Protein AF-A0A094ZTA8-F1 (afdb_monomer)

Structure (mmCIF, N/CA/C/O backbone):
data_AF-A0A094ZTA8-F1
#
_entry.id   AF-A0A094ZTA8-F1
#
loop_
_atom_site.group_PDB
_atom_site.id
_atom_site.type_symbol
_atom_site.label_atom_id
_atom_site.label_alt_id
_atom_site.label_comp_id
_atom_site.label_asym_id
_atom_site.label_entity_id
_atom_site.label_seq_id
_atom_site.pdbx_PDB_ins_code
_atom_site.Cartn_x
_atom_site.Cartn_y
_atom_site.Cartn_z
_atom_site.occupancy
_atom_site.B_iso_or_equiv
_atom_site.auth_seq_id
_atom_site.auth_comp_id
_atom_site.auth_asym_id
_atom_site.auth_atom_id
_atom_site.pdbx_PDB_model_num
ATOM 1 N N . SER A 1 1 ? -11.601 0.177 -3.795 1.00 91.06 1 SER A N 1
ATOM 2 C CA . SER A 1 1 ? -11.480 0.643 -2.397 1.00 91.06 1 SER A CA 1
ATOM 3 C C . SER A 1 1 ? -10.584 -0.312 -1.615 1.00 91.06 1 SER A C 1
ATOM 5 O O . SER A 1 1 ? -10.190 -1.341 -2.158 1.00 91.06 1 SER A O 1
ATOM 7 N N . VAL A 1 2 ? -10.198 0.044 -0.388 1.00 96.38 2 VAL A N 1
ATOM 8 C CA . VAL A 1 2 ? -9.490 -0.861 0.534 1.00 96.38 2 VAL A CA 1
ATOM 9 C C . VAL A 1 2 ? -10.513 -1.853 1.113 1.00 96.38 2 VAL A C 1
ATOM 11 O O . VAL A 1 2 ? -11.574 -1.399 1.541 1.00 96.38 2 VAL A O 1
ATOM 14 N N . PRO A 1 3 ? -10.261 -3.176 1.098 1.00 95.88 3 PRO A N 1
ATOM 15 C CA . PRO A 1 3 ? -11.168 -4.151 1.697 1.00 95.88 3 PRO A CA 1
ATOM 16 C C . PRO A 1 3 ? -11.167 -4.039 3.225 1.00 95.88 3 PRO A C 1
ATOM 18 O O . PRO A 1 3 ? -10.247 -3.474 3.814 1.00 95.88 3 PRO A O 1
ATOM 21 N N . PHE A 1 4 ? -12.176 -4.618 3.876 1.00 96.19 4 PHE A N 1
ATOM 22 C CA . PHE A 1 4 ? -12.203 -4.714 5.333 1.00 96.19 4 PHE A CA 1
ATOM 23 C C . PHE A 1 4 ? -10.940 -5.405 5.871 1.00 96.19 4 PHE A C 1
ATOM 25 O O . PHE A 1 4 ? -10.454 -6.384 5.297 1.00 96.19 4 PHE A O 1
ATOM 32 N N . PHE A 1 5 ? -10.428 -4.907 6.997 1.00 97.81 5 PHE A N 1
ATOM 33 C CA . PHE A 1 5 ? -9.282 -5.484 7.684 1.00 97.81 5 PHE A CA 1
ATOM 34 C C . PHE A 1 5 ? -9.472 -5.451 9.195 1.00 97.81 5 PHE A C 1
ATOM 36 O O . PHE A 1 5 ? -9.955 -4.474 9.777 1.00 97.81 5 PHE A O 1
ATOM 43 N N . GLY A 1 6 ? -9.102 -6.556 9.829 1.00 95.69 6 GLY A N 1
ATOM 44 C CA . GLY A 1 6 ? -9.234 -6.728 11.265 1.00 95.69 6 GLY A CA 1
ATOM 45 C C . GLY A 1 6 ? -8.092 -6.087 12.060 1.00 95.69 6 GLY A C 1
ATOM 46 O O . GLY A 1 6 ? -7.149 -5.547 11.476 1.00 95.69 6 GLY A O 1
ATOM 47 N N . PRO A 1 7 ? -8.139 -6.208 13.393 1.00 96.25 7 PRO A N 1
ATOM 48 C CA . PRO A 1 7 ? -9.283 -6.685 14.183 1.00 96.25 7 PRO A CA 1
ATOM 49 C C . PRO A 1 7 ? -10.505 -5.747 14.061 1.00 96.25 7 PRO A C 1
ATOM 51 O O . PRO A 1 7 ? -10.324 -4.556 13.792 1.00 96.25 7 PRO A O 1
ATOM 54 N N . PRO A 1 8 ? -11.754 -6.240 14.163 1.00 95.38 8 PRO A N 1
ATOM 55 C CA . PRO A 1 8 ? -12.926 -5.366 14.258 1.00 95.38 8 PRO A CA 1
ATOM 56 C C . PRO A 1 8 ? -12.833 -4.507 15.524 1.00 95.38 8 PRO A C 1
ATOM 58 O O . PRO A 1 8 ? -12.169 -4.893 16.481 1.00 95.38 8 PRO A O 1
ATOM 61 N N . LEU A 1 9 ? -13.482 -3.342 15.528 1.00 92.69 9 LEU A N 1
ATOM 62 C CA . LEU A 1 9 ? -13.588 -2.552 16.754 1.00 92.69 9 LEU A CA 1
ATOM 63 C C . LEU A 1 9 ? -14.353 -3.355 17.813 1.00 92.69 9 LEU A C 1
ATOM 65 O O . LEU A 1 9 ? -15.323 -4.040 17.484 1.00 92.69 9 LEU A O 1
ATOM 69 N N . TYR A 1 10 ? -13.917 -3.257 19.068 1.00 89.62 10 TYR A N 1
ATOM 70 C CA . TYR A 1 10 ? -14.702 -3.750 20.196 1.00 89.62 10 TYR A CA 1
ATOM 71 C C . TYR A 1 10 ? -16.027 -2.979 20.307 1.00 89.62 10 TYR A C 1
ATOM 73 O O . TYR A 1 10 ? -16.148 -1.865 19.793 1.00 89.62 10 TYR A O 1
ATOM 81 N N . ASN A 1 11 ? -17.025 -3.582 20.960 1.00 88.56 11 ASN A N 1
ATOM 82 C CA . ASN A 1 11 ? -18.290 -2.927 21.282 1.00 88.56 11 ASN A CA 1
ATOM 83 C C . ASN A 1 11 ? -18.526 -2.993 22.804 1.00 88.56 11 ASN A C 1
ATOM 85 O O . ASN A 1 11 ? -18.785 -4.088 23.307 1.00 88.56 11 ASN A O 1
ATOM 89 N N . PRO A 1 12 ? -18.438 -1.871 23.538 1.00 91.06 12 PRO A N 1
ATOM 90 C CA . PRO A 1 12 ? -18.147 -0.516 23.052 1.00 91.06 12 PRO A CA 1
ATOM 91 C C . PRO A 1 12 ? -16.697 -0.367 22.537 1.00 91.06 12 PRO A C 1
ATOM 93 O O . PRO A 1 12 ? -15.834 -1.160 22.923 1.00 91.06 12 PRO A O 1
ATOM 96 N N . PRO A 1 13 ? -16.395 0.625 21.672 1.00 90.56 13 PRO A N 1
ATOM 97 C CA . PRO A 1 13 ? -15.059 0.848 21.106 1.00 90.56 13 PRO A CA 1
ATOM 98 C C . PRO A 1 13 ? -14.123 1.541 22.110 1.00 90.56 13 PRO A C 1
ATOM 100 O O . PRO A 1 13 ? -13.472 2.539 21.803 1.00 90.56 13 PRO A O 1
ATOM 103 N N . GLU A 1 14 ? -14.076 1.013 23.327 1.00 94.25 14 GLU A N 1
ATOM 104 C CA . GLU A 1 14 ? -13.352 1.570 24.460 1.00 94.25 14 GLU A CA 1
ATOM 105 C C . GLU A 1 14 ? -12.281 0.589 24.931 1.00 94.25 14 GLU A C 1
ATOM 107 O O . GLU A 1 14 ? -12.514 -0.614 25.042 1.00 94.25 14 GLU A O 1
ATOM 112 N N . PHE A 1 15 ? -11.101 1.119 25.245 1.00 94.75 15 PHE A N 1
ATOM 113 C CA . PHE A 1 15 ? -9.985 0.353 25.785 1.00 94.75 15 PHE A CA 1
ATOM 114 C C . PHE A 1 15 ? -9.652 0.895 27.168 1.00 94.75 15 PHE A C 1
ATOM 116 O O . PHE A 1 15 ? -9.283 2.060 27.307 1.00 94.75 15 PHE A O 1
ATOM 123 N N . LYS A 1 16 ? -9.771 0.050 28.194 1.00 95.06 16 LYS A N 1
ATOM 124 C CA . LYS A 1 16 ? -9.432 0.427 29.577 1.00 95.06 16 LYS A CA 1
ATOM 125 C C . LYS A 1 16 ? -7.941 0.266 29.860 1.00 95.06 16 LYS A C 1
ATOM 127 O O . LYS A 1 16 ? -7.374 1.020 30.644 1.00 95.06 16 LYS A O 1
ATOM 132 N N . ASN A 1 17 ? -7.314 -0.713 29.215 1.00 96.38 17 ASN A N 1
ATOM 133 C CA . ASN A 1 17 ? -5.902 -1.018 29.359 1.00 96.38 17 ASN A CA 1
ATOM 134 C C . ASN A 1 17 ? -5.102 -0.418 28.183 1.00 96.38 17 ASN A C 1
ATOM 136 O O . ASN A 1 17 ? -5.325 -0.806 27.031 1.00 96.38 17 ASN A O 1
ATOM 140 N N . PRO A 1 18 ? -4.141 0.491 28.437 1.00 96.25 18 PRO A N 1
ATOM 141 C CA . PRO A 1 18 ? -3.302 1.070 27.387 1.00 96.25 18 PRO A CA 1
ATOM 142 C C . PRO A 1 18 ? -2.498 0.036 26.585 1.00 96.25 18 PRO A C 1
ATOM 144 O O . PRO A 1 18 ? -2.234 0.250 25.400 1.00 96.25 18 PRO A O 1
ATOM 147 N N . GLN A 1 19 ? -2.116 -1.084 27.207 1.00 97.19 19 GLN A N 1
ATOM 148 C CA . GLN A 1 19 ? -1.354 -2.138 26.541 1.00 97.19 19 GLN A CA 1
ATOM 149 C C . GLN A 1 19 ? -2.217 -2.898 25.522 1.00 97.19 19 GLN A C 1
ATOM 151 O O . GLN A 1 19 ? -1.784 -3.105 24.390 1.00 97.19 19 GLN A O 1
ATOM 156 N N . GLU A 1 20 ? -3.469 -3.208 25.870 1.00 95.44 20 GLU A N 1
ATOM 157 C CA . GLU A 1 20 ? -4.437 -3.815 24.943 1.00 95.44 20 GLU A CA 1
ATOM 158 C C . GLU A 1 20 ? -4.730 -2.894 23.754 1.00 95.44 20 GLU A C 1
ATOM 160 O O . GLU A 1 20 ? -4.784 -3.346 22.610 1.00 95.44 20 GLU A O 1
ATOM 165 N N . PHE A 1 21 ? -4.855 -1.583 23.997 1.00 96.50 21 PHE A N 1
ATOM 166 C CA . PHE A 1 21 ? -5.015 -0.610 22.916 1.00 96.50 21 PHE A CA 1
ATOM 167 C C . PHE A 1 21 ? -3.804 -0.591 21.978 1.00 96.50 21 PHE A C 1
ATOM 169 O O . PHE A 1 21 ? -3.966 -0.594 20.755 1.00 96.50 21 PHE A O 1
ATOM 176 N N . ARG A 1 22 ? -2.585 -0.597 22.534 1.00 97.44 22 ARG A N 1
ATOM 177 C CA . ARG A 1 22 ? -1.347 -0.641 21.747 1.00 97.44 22 ARG A CA 1
ATOM 178 C C . ARG A 1 22 ? -1.303 -1.884 20.860 1.00 97.44 22 ARG A C 1
ATOM 180 O O . ARG A 1 22 ? -1.000 -1.767 19.675 1.00 97.44 22 ARG A O 1
ATOM 187 N N . GLU A 1 23 ? -1.604 -3.053 21.413 1.00 97.12 23 GLU A N 1
ATOM 188 C CA . GLU A 1 23 ? -1.606 -4.320 20.675 1.00 97.12 23 GLU A CA 1
ATOM 189 C C . GLU A 1 23 ? -2.663 -4.327 19.571 1.00 97.12 23 GLU A C 1
ATOM 191 O O . GLU A 1 23 ? -2.342 -4.602 18.411 1.00 97.12 23 GLU A O 1
ATOM 196 N N . PHE A 1 24 ? -3.893 -3.922 19.897 1.00 97.25 24 PHE A N 1
ATOM 197 C CA . PHE A 1 24 ? -4.961 -3.752 18.917 1.00 97.25 24 PHE A CA 1
ATOM 198 C C . PHE A 1 24 ? -4.530 -2.836 17.770 1.00 97.25 24 PHE A C 1
ATOM 200 O O . PHE A 1 24 ? -4.678 -3.198 16.601 1.00 97.25 24 PHE A O 1
ATOM 207 N N . LEU A 1 25 ? -3.967 -1.667 18.090 1.00 97.56 25 LEU A N 1
ATOM 208 C CA . LEU A 1 25 ? -3.585 -0.668 17.101 1.00 97.56 25 LEU A CA 1
ATOM 209 C C . LEU A 1 25 ? -2.455 -1.170 16.197 1.00 97.56 25 LEU A C 1
ATOM 211 O O . LEU A 1 25 ? -2.531 -0.989 14.983 1.00 97.56 25 LEU A O 1
ATOM 215 N N . LEU A 1 26 ? -1.441 -1.838 16.754 1.00 98.38 26 LEU A N 1
ATOM 216 C CA . LEU A 1 26 ? -0.344 -2.416 15.972 1.00 98.38 26 LEU A CA 1
ATOM 217 C C . LEU A 1 26 ? -0.865 -3.437 14.959 1.00 98.38 26 LEU A C 1
ATOM 219 O O . LEU A 1 26 ? -0.556 -3.346 13.768 1.00 98.38 26 LEU A O 1
ATOM 223 N N . VAL A 1 27 ? -1.711 -4.367 15.405 1.00 98.12 27 VAL A N 1
ATOM 224 C CA . VAL A 1 27 ? -2.307 -5.369 14.513 1.00 98.12 27 VAL A CA 1
ATOM 225 C C . VAL A 1 27 ? -3.207 -4.695 13.472 1.00 98.12 27 VAL A C 1
ATOM 227 O O . VAL A 1 27 ? -3.147 -5.038 12.288 1.00 98.12 27 VAL A O 1
ATOM 230 N N . LYS A 1 28 ? -4.006 -3.702 13.881 1.00 98.00 28 LYS A N 1
ATOM 231 C CA . LYS A 1 28 ? -4.912 -2.959 12.997 1.00 98.00 28 LYS A CA 1
ATOM 232 C C . LYS A 1 28 ? -4.159 -2.217 11.898 1.00 98.00 28 LYS A C 1
ATOM 234 O O . LYS A 1 28 ? -4.574 -2.284 10.744 1.00 98.00 28 LYS A O 1
ATOM 239 N N . LEU A 1 29 ? -3.051 -1.556 12.228 1.00 98.44 29 LEU A N 1
ATOM 240 C CA . LEU A 1 29 ?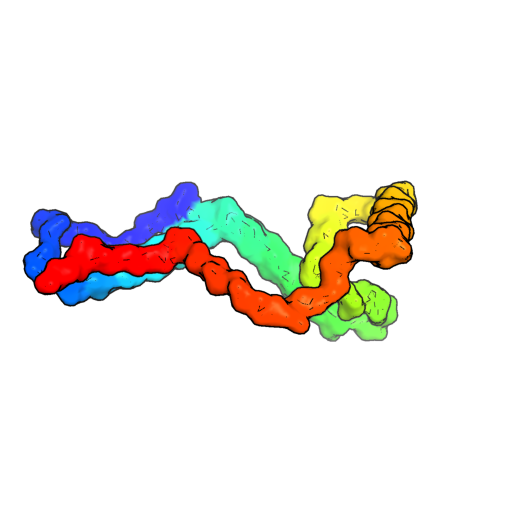 -2.226 -0.823 11.266 1.00 98.44 29 LEU A CA 1
ATOM 241 C C . LEU A 1 29 ? -1.535 -1.761 10.272 1.00 98.44 29 LEU A C 1
ATOM 243 O O . LEU A 1 29 ? -1.616 -1.524 9.068 1.00 98.44 29 LEU A O 1
ATOM 247 N N . ILE A 1 30 ? -0.941 -2.861 10.746 1.00 98.31 30 ILE A N 1
ATOM 248 C CA . ILE A 1 30 ? -0.300 -3.861 9.874 1.00 98.31 30 ILE A CA 1
ATOM 249 C C . ILE A 1 30 ? -1.324 -4.465 8.906 1.00 98.31 30 ILE A C 1
ATOM 251 O O . ILE A 1 30 ? -1.074 -4.608 7.707 1.00 98.31 30 ILE A O 1
ATOM 255 N N . ASN A 1 31 ? -2.508 -4.815 9.406 1.00 98.31 31 ASN A N 1
ATOM 256 C CA . ASN A 1 31 ? -3.572 -5.341 8.558 1.00 98.31 31 ASN A CA 1
ATOM 257 C C . ASN A 1 31 ? -4.120 -4.277 7.599 1.00 98.31 31 ASN A C 1
ATOM 259 O O . ASN A 1 31 ? -4.457 -4.608 6.462 1.00 98.31 31 ASN A O 1
ATOM 263 N N . GLY A 1 32 ? -4.165 -3.014 8.029 1.00 98.12 32 GLY A N 1
ATOM 264 C CA . GLY A 1 32 ? -4.541 -1.874 7.198 1.00 98.12 32 GLY A CA 1
ATOM 265 C C . GLY A 1 32 ? -3.593 -1.675 6.023 1.00 98.12 32 GLY A C 1
ATOM 266 O O . GLY A 1 32 ? -4.050 -1.541 4.890 1.00 98.12 32 GLY A O 1
ATOM 267 N N . GLU A 1 33 ? -2.284 -1.758 6.256 1.00 97.69 33 GLU A N 1
ATOM 268 C CA . GLU A 1 33 ? -1.277 -1.732 5.193 1.00 97.69 33 GLU A CA 1
ATOM 269 C C . GLU A 1 33 ? -1.473 -2.901 4.212 1.00 97.69 33 GLU A C 1
ATOM 271 O O . GLU A 1 33 ? -1.582 -2.701 2.997 1.00 97.69 33 GLU A O 1
ATOM 276 N N . LYS A 1 34 ? -1.600 -4.132 4.729 1.00 96.88 34 LYS A N 1
ATOM 277 C CA . LYS A 1 34 ? -1.846 -5.326 3.901 1.00 96.88 34 LYS A CA 1
ATOM 278 C C . LYS A 1 34 ? -3.112 -5.190 3.052 1.00 96.88 34 LYS A C 1
ATOM 280 O O . LYS A 1 34 ? -3.116 -5.598 1.890 1.00 96.88 34 LYS A O 1
ATOM 285 N N . ALA A 1 35 ? -4.181 -4.627 3.608 1.00 97.44 35 ALA A N 1
ATOM 286 C CA . ALA A 1 35 ? -5.425 -4.389 2.887 1.00 97.44 35 ALA A CA 1
ATOM 287 C C . ALA A 1 35 ? -5.291 -3.261 1.861 1.00 97.44 35 ALA A C 1
ATOM 289 O O . ALA A 1 35 ? -5.792 -3.402 0.745 1.00 97.44 35 ALA A O 1
ATOM 290 N N . ALA A 1 36 ? -4.572 -2.182 2.180 1.00 96.38 36 ALA A N 1
ATOM 291 C CA . ALA A 1 36 ? -4.310 -1.098 1.239 1.00 96.38 36 ALA A CA 1
ATOM 292 C C . ALA A 1 36 ? -3.650 -1.632 -0.037 1.00 96.38 36 ALA A C 1
ATOM 294 O O . ALA A 1 36 ? -4.098 -1.328 -1.145 1.00 96.38 36 ALA A O 1
ATOM 295 N N . PHE A 1 37 ? -2.684 -2.538 0.107 1.00 95.25 37 PHE A N 1
ATOM 296 C CA . PHE A 1 37 ? -2.034 -3.201 -1.020 1.00 95.25 37 PHE A CA 1
ATOM 297 C C . PHE A 1 37 ? -2.949 -4.065 -1.896 1.00 95.25 37 PHE A C 1
ATOM 299 O O . PHE A 1 37 ? -2.611 -4.318 -3.052 1.00 95.25 37 PHE A O 1
ATOM 306 N N . ARG A 1 38 ? -4.100 -4.500 -1.377 1.00 94.06 38 ARG A N 1
ATOM 307 C CA . ARG A 1 38 ? -5.128 -5.228 -2.138 1.00 94.06 38 ARG A CA 1
ATOM 308 C C . ARG A 1 38 ? -6.109 -4.299 -2.851 1.00 94.06 38 ARG A C 1
ATOM 310 O O . ARG A 1 38 ? -6.947 -4.776 -3.608 1.00 94.06 38 ARG A O 1
ATOM 317 N N . SER A 1 39 ? -6.041 -2.987 -2.619 1.00 96.12 39 SER A N 1
ATOM 318 C CA . SER A 1 39 ? -6.875 -2.047 -3.367 1.00 96.12 39 SER A CA 1
ATOM 319 C C . SER A 1 39 ? -6.501 -2.057 -4.859 1.00 96.12 39 SER A C 1
ATOM 321 O O . SER A 1 39 ? -5.326 -2.248 -5.183 1.00 96.12 39 SER A O 1
ATOM 323 N N . PRO A 1 40 ? -7.455 -1.799 -5.777 1.00 94.44 40 PRO A N 1
ATOM 324 C CA . PRO A 1 40 ? -7.213 -1.915 -7.217 1.00 94.44 40 PRO A CA 1
ATOM 325 C C . PRO A 1 40 ? -5.993 -1.131 -7.718 1.00 94.44 40 PRO A C 1
ATOM 327 O O . PRO A 1 40 ? -5.202 -1.655 -8.494 1.00 94.44 40 PRO A O 1
ATOM 330 N N . VAL A 1 41 ? -5.784 0.091 -7.219 1.00 91.81 41 VAL A N 1
ATOM 331 C CA . VAL A 1 41 ? -4.677 0.962 -7.651 1.00 91.81 41 VAL A CA 1
ATOM 332 C C . VAL A 1 41 ? -3.314 0.370 -7.286 1.00 91.81 41 VAL A C 1
ATOM 334 O O . VAL A 1 41 ? -2.405 0.337 -8.118 1.00 91.81 41 VAL A O 1
ATOM 337 N N . PHE A 1 42 ? -3.154 -0.107 -6.049 1.00 94.62 42 PHE A N 1
ATOM 338 C CA . PHE A 1 42 ? -1.893 -0.697 -5.599 1.00 94.62 42 PHE A CA 1
ATOM 339 C C . PHE A 1 42 ? -1.687 -2.103 -6.166 1.00 94.62 42 PHE A C 1
ATOM 341 O O . PHE A 1 42 ? -0.572 -2.425 -6.577 1.00 94.62 42 PHE A O 1
ATOM 348 N N . ALA A 1 43 ? -2.753 -2.900 -6.263 1.00 94.06 43 ALA A N 1
ATOM 349 C CA . ALA A 1 43 ? -2.714 -4.232 -6.854 1.00 94.06 43 ALA A CA 1
ATOM 350 C C . ALA A 1 43 ? -2.276 -4.180 -8.326 1.00 94.06 43 ALA A C 1
ATOM 352 O O . ALA A 1 43 ? -1.346 -4.885 -8.704 1.00 94.06 43 ALA A O 1
ATOM 353 N N . GLN A 1 44 ? -2.849 -3.280 -9.133 1.00 94.38 44 GLN A N 1
ATOM 354 C CA . GLN A 1 44 ? -2.457 -3.109 -10.538 1.00 94.38 44 GLN A CA 1
ATOM 355 C C . GLN A 1 44 ? -1.009 -2.636 -10.702 1.00 94.38 44 GLN A C 1
ATOM 357 O O . GLN A 1 44 ? -0.316 -3.076 -11.616 1.00 94.38 44 GLN A O 1
ATOM 362 N N . LYS A 1 45 ? -0.530 -1.722 -9.846 1.00 93.88 45 LYS A N 1
ATOM 363 C CA . LYS A 1 45 ? 0.881 -1.292 -9.872 1.00 93.88 45 LYS A CA 1
ATOM 364 C C . LYS A 1 45 ? 1.816 -2.452 -9.542 1.00 93.88 45 LYS A C 1
ATOM 366 O O . LYS A 1 45 ? 2.781 -2.674 -10.262 1.00 93.88 45 LYS A O 1
ATOM 371 N N . ARG A 1 46 ? 1.498 -3.209 -8.489 1.00 94.19 46 ARG A N 1
ATOM 372 C CA . ARG A 1 46 ? 2.267 -4.385 -8.074 1.00 94.19 46 ARG A CA 1
ATOM 373 C C . ARG A 1 46 ? 2.302 -5.450 -9.165 1.00 94.19 46 ARG A C 1
ATOM 375 O O . ARG A 1 46 ? 3.374 -5.976 -9.435 1.00 94.19 46 ARG A O 1
ATOM 382 N N . GLN A 1 47 ? 1.157 -5.732 -9.784 1.00 94.69 47 GLN A N 1
ATOM 383 C CA . GLN A 1 47 ? 1.045 -6.708 -10.863 1.00 94.69 47 GLN A CA 1
ATOM 384 C C . GLN A 1 47 ? 1.947 -6.332 -12.042 1.00 94.69 47 GLN A C 1
ATOM 386 O O . GLN A 1 47 ? 2.755 -7.149 -12.464 1.00 94.69 47 GLN A O 1
ATOM 391 N N . ARG A 1 48 ? 1.905 -5.069 -12.490 1.00 91.62 48 ARG A N 1
ATOM 392 C CA . ARG A 1 48 ? 2.790 -4.574 -13.558 1.00 91.62 48 ARG A CA 1
ATOM 393 C C . ARG A 1 48 ? 4.272 -4.739 -13.222 1.00 91.62 48 ARG A C 1
ATOM 395 O O . ARG A 1 48 ? 5.049 -5.173 -14.065 1.00 91.62 48 ARG A O 1
ATOM 402 N N . THR A 1 49 ? 4.677 -4.407 -11.994 1.00 92.06 49 THR A N 1
ATOM 403 C CA . THR A 1 49 ? 6.067 -4.604 -11.550 1.00 92.06 49 THR A CA 1
ATOM 404 C C . THR A 1 49 ? 6.445 -6.084 -11.528 1.00 92.06 49 THR A C 1
ATOM 406 O O . THR A 1 49 ? 7.535 -6.432 -11.967 1.00 92.06 49 THR A O 1
ATOM 409 N N . LEU A 1 50 ? 5.556 -6.954 -11.045 1.00 93.94 50 LEU A N 1
ATOM 410 C CA . LEU A 1 50 ? 5.790 -8.395 -11.004 1.00 93.94 50 LEU A CA 1
ATOM 411 C C . LEU A 1 50 ? 5.957 -8.977 -12.413 1.00 93.94 50 LEU A C 1
ATOM 413 O O . LEU A 1 50 ? 6.924 -9.689 -12.655 1.00 93.94 50 LEU A O 1
ATOM 417 N N . GLU A 1 51 ? 5.062 -8.638 -13.339 1.00 91.62 51 GLU A N 1
ATOM 418 C CA . GLU A 1 51 ? 5.135 -9.064 -14.742 1.00 91.62 51 GLU A CA 1
ATOM 419 C C . GLU A 1 51 ? 6.443 -8.619 -15.398 1.00 91.62 51 GLU A C 1
ATOM 421 O O . GLU A 1 51 ? 7.122 -9.422 -16.031 1.00 91.62 51 GLU A O 1
ATOM 426 N N . MET A 1 52 ? 6.845 -7.363 -15.185 1.00 88.25 52 MET A N 1
ATOM 427 C CA . MET A 1 52 ? 8.114 -6.836 -15.691 1.00 88.25 52 MET A CA 1
ATOM 428 C C . MET A 1 52 ? 9.318 -7.627 -15.155 1.00 88.25 52 MET A C 1
ATOM 430 O O . MET A 1 52 ? 10.205 -7.992 -15.925 1.00 88.25 52 MET A O 1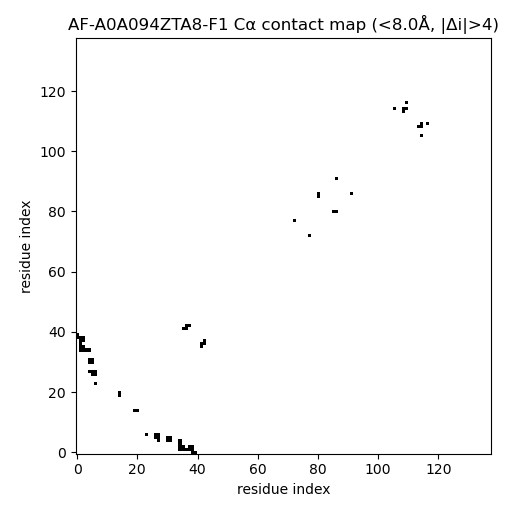
ATOM 434 N N . LEU A 1 53 ? 9.346 -7.921 -13.850 1.00 89.31 53 LEU A N 1
ATOM 435 C CA . LEU A 1 53 ? 10.431 -8.685 -13.227 1.00 89.31 53 LEU A CA 1
ATOM 436 C C . LEU A 1 53 ? 10.476 -10.131 -13.727 1.00 89.31 53 LEU A C 1
ATOM 438 O O . LEU A 1 53 ? 11.553 -10.635 -14.040 1.00 89.31 53 LEU A O 1
ATOM 442 N N . LEU A 1 54 ? 9.319 -10.787 -13.830 1.00 89.44 54 LEU A N 1
ATOM 443 C CA . LEU A 1 54 ? 9.229 -12.156 -14.332 1.00 89.44 54 LEU A CA 1
ATOM 444 C C . LEU A 1 54 ? 9.673 -12.239 -15.792 1.00 89.44 54 LEU A C 1
ATOM 446 O O . LEU A 1 54 ? 10.496 -13.087 -16.117 1.00 89.44 54 LEU A O 1
ATOM 450 N N . ASN A 1 55 ? 9.220 -11.321 -16.648 1.00 83.62 55 ASN A N 1
ATOM 451 C CA . ASN A 1 55 ? 9.640 -11.270 -18.048 1.00 83.62 55 ASN A CA 1
ATOM 452 C C . ASN A 1 55 ? 11.149 -11.035 -18.181 1.00 83.62 55 ASN A C 1
ATOM 454 O O . ASN A 1 55 ? 11.792 -11.667 -19.021 1.00 83.62 55 ASN A O 1
ATOM 458 N N . ALA A 1 56 ? 11.728 -10.171 -17.341 1.00 80.19 56 ALA A N 1
ATOM 459 C CA . ALA A 1 56 ? 13.169 -9.942 -17.317 1.00 80.19 56 ALA A CA 1
ATOM 460 C C . ALA A 1 56 ? 13.940 -11.215 -16.931 1.00 80.19 56 ALA A C 1
ATOM 462 O O . ALA A 1 56 ? 14.900 -11.579 -17.613 1.00 80.19 56 ALA A O 1
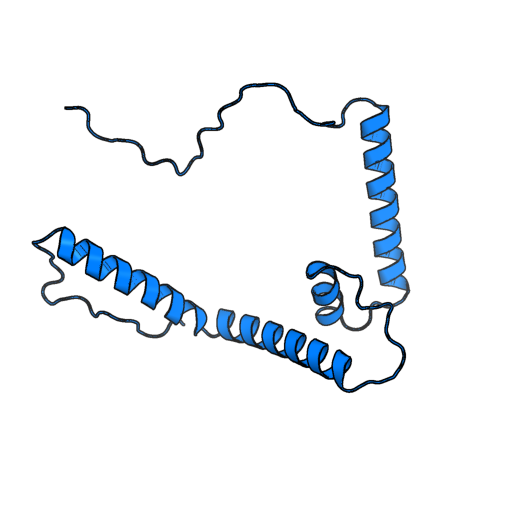ATOM 463 N N . ILE A 1 57 ? 13.496 -11.918 -15.882 1.00 84.12 57 ILE A N 1
ATOM 464 C CA . ILE A 1 57 ? 14.094 -13.188 -15.446 1.00 84.12 57 ILE A CA 1
ATOM 465 C C . ILE A 1 57 ? 13.958 -14.239 -16.550 1.00 84.12 57 ILE A C 1
ATOM 467 O O . ILE A 1 57 ? 14.964 -14.805 -16.966 1.00 84.12 57 ILE A O 1
ATOM 471 N N . CYS A 1 58 ? 12.750 -14.465 -17.074 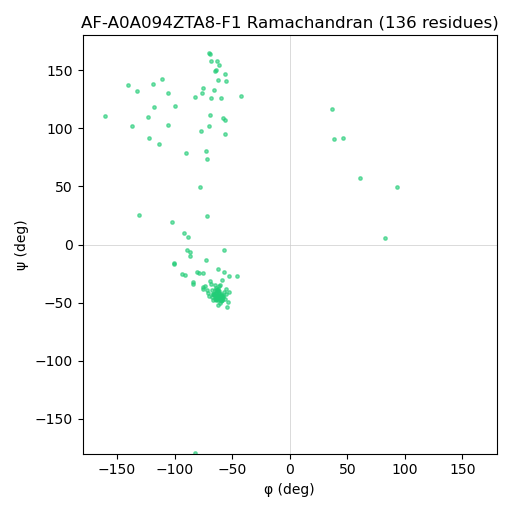1.00 85.06 58 CYS A N 1
ATOM 472 C CA . CYS A 1 58 ? 12.512 -15.435 -18.141 1.00 85.06 58 CYS A CA 1
ATOM 473 C C . CYS A 1 58 ? 13.417 -15.157 -19.340 1.00 85.06 58 CYS A C 1
ATOM 475 O O . CYS A 1 58 ? 14.205 -16.018 -19.702 1.00 85.06 58 CYS A O 1
ATOM 477 N N . THR A 1 59 ? 13.413 -13.930 -19.866 1.00 77.12 59 THR A N 1
ATOM 478 C CA . THR A 1 59 ? 14.270 -13.544 -21.000 1.00 77.12 59 THR A CA 1
ATOM 479 C C . THR A 1 59 ? 15.754 -13.808 -20.727 1.00 77.12 59 THR A C 1
ATOM 481 O O . THR A 1 59 ? 16.468 -14.239 -21.627 1.00 77.12 59 THR A O 1
ATOM 484 N N . THR A 1 60 ? 16.220 -13.581 -19.493 1.00 77.62 60 THR A N 1
ATOM 485 C CA . THR A 1 60 ? 17.623 -13.805 -19.101 1.00 77.62 60 THR A CA 1
ATOM 486 C C . THR A 1 60 ? 18.016 -15.279 -19.167 1.00 77.62 60 THR A C 1
ATOM 488 O O . THR A 1 60 ? 19.126 -15.591 -19.583 1.00 77.62 60 THR A O 1
ATOM 491 N N . TYR A 1 61 ? 17.123 -16.183 -18.758 1.00 76.88 61 TYR A N 1
ATOM 492 C CA . TYR A 1 61 ? 17.439 -17.609 -18.631 1.00 76.88 61 TYR A CA 1
ATOM 493 C C . TYR A 1 61 ? 16.940 -18.468 -19.797 1.00 76.88 61 TYR A C 1
ATOM 495 O O . TYR A 1 61 ? 17.396 -19.597 -19.940 1.00 76.88 61 TYR A O 1
ATOM 503 N N . THR A 1 62 ? 16.025 -17.969 -20.633 1.00 75.31 62 THR A N 1
ATOM 504 C CA . THR A 1 62 ? 15.491 -18.721 -21.781 1.00 75.31 62 THR A CA 1
ATOM 505 C C . THR A 1 62 ? 16.120 -18.333 -23.119 1.00 75.31 62 THR A C 1
ATOM 507 O O . THR A 1 62 ? 15.981 -19.091 -24.074 1.00 75.31 62 THR A O 1
ATOM 510 N N . SER A 1 63 ? 16.801 -17.184 -23.222 1.00 58.53 63 SER A N 1
ATOM 511 C CA . SER A 1 63 ? 17.498 -16.765 -24.448 1.00 58.53 63 SER A CA 1
ATOM 512 C C . SER A 1 63 ? 19.013 -16.919 -24.310 1.00 58.53 63 SER A C 1
ATOM 514 O O . SER A 1 63 ? 19.679 -16.041 -23.770 1.00 58.53 63 SER A O 1
ATOM 516 N N . GLU A 1 64 ? 19.588 -17.964 -24.907 1.00 56.69 64 GLU A N 1
ATOM 517 C CA . GLU A 1 64 ? 21.046 -18.096 -25.108 1.00 56.69 64 GLU A CA 1
ATOM 518 C C . GLU A 1 64 ? 21.622 -17.143 -26.187 1.00 56.69 64 GLU A C 1
ATOM 520 O O . GLU A 1 64 ? 22.670 -17.403 -26.772 1.00 56.69 64 GLU A O 1
ATOM 525 N N . ALA A 1 65 ? 20.983 -16.008 -26.483 1.00 53.56 65 ALA A N 1
ATOM 526 C CA . ALA A 1 65 ? 21.424 -15.125 -27.562 1.00 53.56 65 ALA A CA 1
ATOM 527 C C . ALA A 1 65 ? 21.388 -13.637 -27.176 1.00 53.56 65 ALA A C 1
ATOM 529 O O . ALA A 1 65 ? 20.358 -12.971 -27.210 1.00 53.56 65 ALA A O 1
ATOM 530 N N . ASN A 1 66 ? 22.584 -13.124 -26.877 1.00 54.16 66 ASN A N 1
ATOM 531 C CA . ASN A 1 66 ? 23.083 -11.819 -27.316 1.00 54.16 66 ASN A CA 1
ATOM 532 C C . ASN A 1 66 ? 22.318 -10.544 -26.888 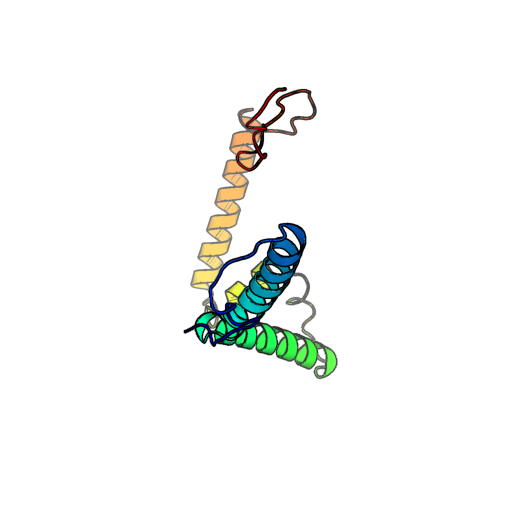1.00 54.16 66 ASN A C 1
ATOM 534 O O . ASN A 1 66 ? 21.962 -9.736 -27.736 1.00 54.16 66 ASN A O 1
ATOM 538 N N . ASN A 1 67 ? 22.122 -10.302 -25.584 1.00 51.75 67 ASN A N 1
ATOM 539 C CA . ASN A 1 67 ? 21.505 -9.049 -25.096 1.00 51.75 67 ASN A CA 1
ATOM 540 C C . ASN A 1 67 ? 22.272 -8.342 -23.961 1.00 51.75 67 ASN A C 1
ATOM 542 O O . ASN A 1 67 ? 21.699 -7.549 -23.218 1.00 51.75 67 ASN A O 1
ATOM 546 N N . GLY A 1 68 ? 23.588 -8.551 -23.841 1.00 49.88 68 GLY A N 1
ATOM 547 C CA . GLY A 1 68 ? 24.432 -8.010 -22.757 1.00 49.88 68 GLY A CA 1
ATOM 548 C C . GLY A 1 68 ? 24.448 -6.478 -22.569 1.00 49.88 68 GLY A C 1
ATOM 549 O O . GLY A 1 68 ? 25.052 -5.990 -21.615 1.00 49.88 68 GLY A O 1
ATOM 550 N N . ALA A 1 69 ? 23.789 -5.703 -23.437 1.00 53.19 69 ALA A N 1
ATOM 551 C CA . ALA A 1 69 ? 23.744 -4.243 -23.371 1.00 53.19 69 ALA A CA 1
ATOM 552 C C . ALA A 1 69 ? 22.565 -3.670 -22.555 1.00 53.19 69 ALA A C 1
ATOM 554 O O . ALA A 1 69 ? 22.699 -2.573 -22.010 1.00 53.19 69 ALA A O 1
ATOM 555 N N . ILE A 1 70 ? 21.437 -4.383 -22.425 1.00 53.28 70 ILE A N 1
ATOM 556 C CA . ILE A 1 70 ? 20.264 -3.878 -21.676 1.00 53.28 70 ILE A CA 1
ATOM 557 C C . ILE A 1 70 ? 20.461 -4.031 -20.154 1.00 53.28 70 ILE A C 1
ATOM 559 O O . ILE A 1 70 ? 19.943 -3.245 -19.365 1.00 53.28 70 ILE A O 1
ATOM 563 N N . TYR A 1 71 ? 21.305 -4.977 -19.735 1.00 52.47 71 TYR A N 1
ATOM 564 C CA . TYR A 1 71 ? 21.424 -5.429 -18.343 1.00 52.47 71 TYR A CA 1
ATOM 565 C C . TYR A 1 71 ? 22.409 -4.647 -17.452 1.00 52.47 71 TYR A C 1
ATOM 567 O O . TYR A 1 71 ? 22.630 -5.035 -16.309 1.00 52.47 71 TYR A O 1
ATOM 575 N N . ARG A 1 72 ? 23.004 -3.541 -17.924 1.00 51.84 72 ARG A N 1
ATOM 576 C CA . ARG A 1 72 ? 23.862 -2.659 -17.091 1.00 51.84 72 ARG A CA 1
ATOM 577 C C . ARG A 1 72 ? 23.166 -1.378 -16.624 1.00 51.84 72 ARG A C 1
ATOM 579 O O . ARG A 1 72 ? 23.836 -0.401 -16.300 1.00 51.84 72 ARG A O 1
ATOM 586 N N . ARG A 1 73 ? 21.835 -1.351 -16.644 1.00 56.34 73 ARG A N 1
ATOM 587 C CA . ARG A 1 73 ? 21.046 -0.155 -16.341 1.00 56.34 73 ARG A CA 1
ATOM 588 C C . ARG A 1 73 ? 20.294 -0.313 -15.020 1.00 56.34 73 ARG A C 1
ATOM 590 O O . ARG A 1 73 ? 19.872 -1.414 -14.670 1.00 56.34 73 ARG A O 1
ATOM 597 N N . ALA A 1 74 ? 20.196 0.769 -14.252 1.00 53.19 74 ALA A N 1
ATOM 598 C CA . ALA A 1 74 ? 19.607 0.749 -12.915 1.00 53.19 74 ALA A CA 1
ATOM 599 C C . ALA A 1 74 ? 18.083 0.526 -12.984 1.00 53.19 74 ALA A C 1
ATOM 601 O O . ALA A 1 74 ? 17.468 0.703 -14.032 1.00 53.19 74 ALA A O 1
ATOM 602 N N . PHE A 1 75 ? 17.447 0.175 -11.858 1.00 48.03 75 PHE A N 1
ATOM 603 C CA . PHE A 1 75 ? 15.994 -0.074 -11.767 1.00 48.03 75 PHE A CA 1
ATOM 604 C C . PHE A 1 75 ? 15.137 1.085 -12.325 1.00 48.03 75 PHE A C 1
ATOM 606 O O . PHE A 1 75 ? 14.031 0.860 -12.806 1.00 48.03 75 PHE A O 1
ATOM 613 N N . SER A 1 76 ? 15.654 2.319 -12.297 1.00 56.75 76 SER A N 1
ATOM 614 C CA . SER A 1 76 ? 15.030 3.498 -12.910 1.00 56.75 76 SER A CA 1
ATOM 615 C C . SER A 1 76 ? 14.932 3.415 -14.432 1.00 56.75 76 SER A C 1
ATOM 617 O O . SER A 1 76 ? 13.957 3.885 -15.005 1.00 56.75 76 SER A O 1
ATOM 619 N N . ASP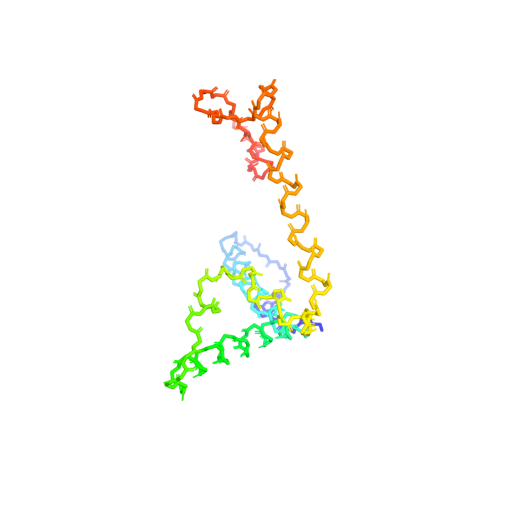 A 1 77 ? 15.917 2.807 -15.082 1.00 53.19 77 ASP A N 1
ATOM 620 C CA . ASP A 1 77 ? 16.102 2.878 -16.530 1.00 53.19 77 ASP A CA 1
ATOM 621 C C . ASP A 1 77 ? 15.231 1.841 -17.254 1.00 53.19 77 ASP A C 1
ATOM 623 O O . ASP A 1 77 ? 14.681 2.114 -18.314 1.00 53.19 77 ASP A O 1
ATOM 627 N N . VAL A 1 78 ? 15.027 0.671 -16.638 1.00 54.62 78 VAL A N 1
ATOM 628 C CA . VAL A 1 78 ? 14.153 -0.401 -17.158 1.00 54.62 78 VAL A CA 1
ATOM 629 C C . VAL A 1 78 ? 12.670 0.002 -17.111 1.00 54.62 78 VAL A C 1
ATOM 631 O O . VAL A 1 78 ? 11.867 -0.397 -17.958 1.00 54.62 78 VAL A O 1
ATOM 634 N N . VAL A 1 79 ? 12.298 0.825 -16.124 1.00 55.81 79 VAL A N 1
ATOM 635 C CA . VAL A 1 79 ? 10.923 1.304 -15.931 1.00 55.81 79 VAL A CA 1
ATOM 636 C C . VAL A 1 79 ? 10.540 2.349 -16.984 1.00 55.81 79 VAL A C 1
ATOM 638 O O . VAL A 1 79 ? 9.400 2.344 -17.441 1.00 55.81 79 VAL A O 1
ATOM 641 N N . VAL A 1 80 ? 11.466 3.215 -17.411 1.00 51.22 80 VAL A N 1
ATOM 642 C CA . VAL A 1 80 ? 11.177 4.270 -18.403 1.00 51.22 80 VAL A CA 1
ATOM 643 C C . VAL A 1 80 ? 10.845 3.676 -19.776 1.00 51.22 80 VAL A C 1
ATOM 645 O O . VAL A 1 80 ? 9.860 4.083 -20.392 1.00 51.22 80 VAL A O 1
ATOM 648 N N . ASP A 1 81 ? 11.588 2.656 -20.207 1.00 47.22 81 ASP A N 1
ATOM 649 C CA . ASP A 1 81 ? 11.409 2.053 -21.535 1.00 47.22 81 ASP A CA 1
ATOM 650 C C . ASP A 1 81 ? 10.156 1.158 -21.628 1.00 47.22 81 ASP A C 1
ATOM 652 O O . ASP A 1 81 ? 9.584 0.993 -22.704 1.00 47.22 81 ASP A O 1
ATOM 656 N N . SER A 1 82 ? 9.672 0.617 -20.502 1.00 46.84 82 SER A N 1
ATOM 657 C CA . SER A 1 82 ? 8.470 -0.236 -20.482 1.00 46.84 82 SER A CA 1
ATOM 658 C C . SER A 1 82 ? 7.152 0.555 -20.501 1.00 46.84 82 SER A C 1
ATOM 660 O O . SER A 1 82 ? 6.124 0.019 -20.911 1.00 46.84 82 SER A O 1
ATOM 662 N N . PHE A 1 83 ? 7.155 1.819 -20.056 1.00 44.72 83 PHE A N 1
ATOM 663 C CA . PHE A 1 83 ? 5.958 2.677 -20.053 1.00 44.72 83 PHE A CA 1
ATOM 664 C C . PHE A 1 83 ? 5.827 3.552 -21.304 1.00 44.72 83 PHE A C 1
ATOM 666 O O . PHE A 1 83 ? 4.704 3.883 -21.686 1.00 44.72 83 PHE A O 1
ATOM 673 N N . ASN A 1 84 ? 6.934 3.862 -21.980 1.00 45.41 84 ASN A N 1
ATOM 674 C CA . ASN A 1 84 ? 6.939 4.606 -23.235 1.00 45.41 84 ASN A CA 1
ATOM 675 C C . ASN A 1 84 ? 7.426 3.684 -24.351 1.00 45.41 84 ASN A C 1
ATOM 677 O O . ASN A 1 84 ? 8.618 3.646 -24.649 1.00 45.41 84 ASN A O 1
ATOM 681 N N . GLY A 1 85 ? 6.495 2.927 -24.941 1.00 43.59 85 GLY A N 1
ATOM 682 C CA . GLY A 1 85 ? 6.783 2.017 -26.046 1.00 43.59 85 GLY A CA 1
ATOM 683 C C . GLY A 1 85 ? 7.726 2.645 -27.072 1.00 43.59 85 GLY A C 1
ATOM 684 O O . GLY A 1 85 ? 7.471 3.756 -27.523 1.00 43.59 85 GLY A O 1
ATOM 685 N N . VAL A 1 86 ? 8.810 1.926 -27.386 1.00 48.75 86 VAL A N 1
ATOM 686 C CA . VAL A 1 86 ? 9.815 2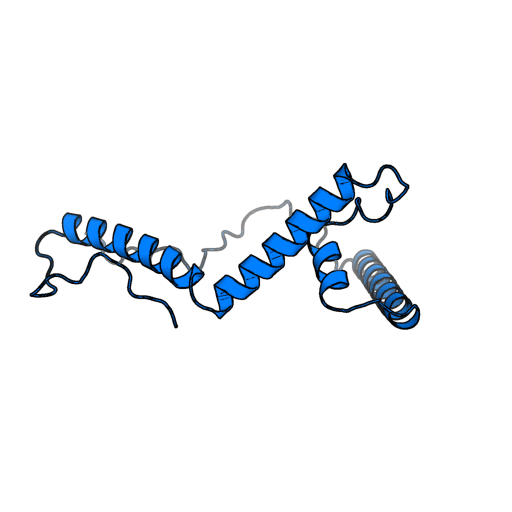.230 -28.417 1.00 48.75 86 VAL A CA 1
ATOM 687 C C . VAL A 1 86 ? 10.135 3.726 -28.495 1.00 48.75 86 VAL A C 1
ATOM 689 O O . VAL A 1 86 ? 9.528 4.474 -29.265 1.00 48.75 86 VAL A O 1
ATOM 692 N N . THR A 1 87 ? 11.133 4.176 -27.732 1.00 51.12 87 THR A N 1
ATOM 693 C CA . THR A 1 87 ? 11.694 5.513 -27.930 1.00 51.12 87 THR A CA 1
ATOM 694 C C . THR A 1 87 ? 12.159 5.623 -29.382 1.00 51.12 87 THR A C 1
ATOM 696 O O . THR A 1 87 ? 13.126 5.005 -29.824 1.00 51.12 87 THR A O 1
ATOM 699 N N . THR A 1 88 ? 11.415 6.382 -30.186 1.00 60.56 88 THR A N 1
ATOM 700 C CA . THR A 1 88 ? 11.873 6.718 -31.534 1.00 60.56 88 THR A CA 1
ATOM 701 C C . THR A 1 88 ? 13.242 7.389 -31.401 1.00 60.56 88 THR A C 1
ATOM 703 O O . THR A 1 88 ? 13.490 8.106 -30.430 1.00 60.56 88 THR A O 1
ATOM 706 N N . SER A 1 89 ? 14.140 7.194 -32.370 1.00 63.12 89 SER A N 1
ATOM 707 C CA . SER A 1 89 ? 15.491 7.796 -32.385 1.00 63.12 89 SER A CA 1
ATOM 708 C C . SER A 1 89 ? 15.499 9.304 -32.037 1.00 63.12 89 SER A C 1
ATOM 710 O O . SER A 1 89 ? 16.452 9.830 -31.452 1.00 63.12 89 SER A O 1
ATOM 712 N N . LYS A 1 90 ? 14.382 9.991 -32.307 1.00 63.66 90 LYS A N 1
ATOM 713 C CA . LYS A 1 90 ? 14.129 11.393 -31.968 1.00 63.66 90 LYS A CA 1
ATOM 714 C C . LYS A 1 90 ? 14.004 11.664 -30.461 1.00 63.66 90 LYS A C 1
ATOM 716 O O . LYS A 1 90 ? 14.516 12.682 -30.003 1.00 63.66 90 LYS A O 1
ATOM 721 N N . GLU A 1 91 ? 13.366 10.785 -29.690 1.00 71.62 91 GLU A N 1
ATOM 722 C CA . GLU A 1 91 ? 13.235 10.931 -28.231 1.00 71.62 91 GLU A CA 1
ATOM 723 C C . GLU A 1 91 ? 14.546 10.591 -27.517 1.00 71.62 91 GLU A C 1
ATOM 725 O O . GLU A 1 91 ? 14.961 11.304 -26.605 1.00 71.62 91 GLU A O 1
ATOM 730 N N . GLN A 1 92 ? 15.279 9.591 -28.016 1.00 72.75 92 GLN A N 1
ATOM 731 C CA . GLN A 1 92 ? 16.625 9.298 -27.522 1.00 72.75 92 GLN A CA 1
ATOM 732 C C . GLN A 1 92 ? 17.564 10.497 -27.714 1.00 72.75 92 GLN A C 1
ATOM 734 O O . GLN A 1 92 ? 18.259 10.904 -26.787 1.00 72.75 92 GLN A O 1
ATOM 739 N N . SER A 1 93 ? 17.502 11.139 -28.884 1.00 74.69 93 SER A N 1
ATOM 740 C CA . SER A 1 93 ? 18.288 12.344 -29.171 1.00 74.69 93 SER A CA 1
ATOM 741 C C . SER A 1 93 ? 17.968 13.505 -28.217 1.00 74.69 93 SER A C 1
ATOM 743 O O . SER A 1 93 ? 18.863 14.270 -27.851 1.00 74.69 93 SER A O 1
ATOM 745 N N . ARG A 1 94 ? 16.702 13.640 -27.792 1.00 82.31 94 ARG A N 1
ATOM 746 C CA . ARG A 1 94 ? 16.270 14.662 -26.822 1.00 82.31 94 ARG A CA 1
ATOM 747 C C . ARG A 1 94 ? 16.805 14.366 -25.423 1.00 82.31 94 ARG A C 1
ATOM 749 O O . ARG A 1 94 ? 17.332 15.275 -24.781 1.00 82.31 94 ARG A O 1
ATOM 756 N N . ASN A 1 95 ? 16.732 13.109 -24.988 1.00 79.88 95 ASN A N 1
ATOM 757 C CA . ASN A 1 95 ? 17.287 12.672 -23.707 1.00 79.88 95 ASN A CA 1
ATOM 758 C C . ASN A 1 95 ? 18.808 12.867 -23.653 1.00 79.88 95 ASN A C 1
ATOM 760 O O . ASN A 1 95 ? 19.323 13.461 -22.705 1.00 79.88 95 ASN A O 1
ATOM 764 N N . ASP A 1 96 ? 19.525 12.485 -24.709 1.00 81.94 96 ASP A N 1
ATOM 765 C CA . ASP A 1 96 ? 20.976 12.656 -24.784 1.00 81.94 96 ASP A CA 1
ATOM 766 C C . ASP A 1 96 ? 21.383 14.140 -24.747 1.00 81.94 96 ASP A C 1
ATOM 768 O O . ASP A 1 96 ? 22.363 14.513 -24.096 1.00 81.94 96 ASP A O 1
ATOM 772 N N . ALA A 1 97 ? 20.620 15.013 -25.417 1.00 85.38 97 ALA A N 1
ATOM 773 C CA . ALA A 1 97 ? 20.842 16.456 -25.363 1.00 85.38 97 ALA A CA 1
ATOM 774 C C . ALA A 1 97 ? 20.617 17.019 -23.949 1.00 85.38 97 ALA A C 1
ATOM 776 O O . ALA A 1 97 ? 21.427 17.820 -23.478 1.00 85.38 97 ALA A O 1
ATOM 777 N N . HIS A 1 98 ? 19.567 16.564 -23.257 1.00 89.31 98 HIS A N 1
ATOM 778 C CA . HIS A 1 98 ? 19.281 16.966 -21.880 1.00 89.31 98 HIS A CA 1
ATOM 779 C C . HIS A 1 98 ? 20.423 16.578 -20.930 1.00 89.31 98 HIS A C 1
ATOM 781 O O . HIS A 1 98 ? 20.887 17.414 -20.151 1.00 89.31 98 HIS A O 1
ATOM 787 N N . ILE A 1 99 ? 20.920 15.338 -21.016 1.00 87.00 99 ILE A N 1
ATOM 788 C CA . ILE A 1 99 ? 22.016 14.868 -20.156 1.00 87.00 99 ILE A CA 1
ATOM 789 C C . ILE A 1 99 ? 23.299 15.657 -20.415 1.00 87.00 99 ILE A C 1
ATOM 791 O O . ILE A 1 99 ? 23.920 16.132 -19.459 1.00 87.00 99 ILE A O 1
ATOM 795 N N . ARG A 1 100 ? 23.675 15.857 -21.685 1.00 90.75 100 ARG A N 1
ATOM 796 C CA . ARG A 1 100 ? 24.871 16.642 -22.035 1.00 90.75 100 ARG A CA 1
ATOM 797 C C . ARG A 1 100 ? 24.789 18.070 -21.501 1.00 90.75 100 ARG A C 1
ATOM 799 O O . ARG A 1 100 ? 25.753 18.562 -20.917 1.00 90.75 100 ARG A O 1
ATOM 806 N N . TYR A 1 101 ? 23.635 18.717 -21.653 1.00 91.31 101 TYR A N 1
ATOM 807 C CA . TYR A 1 101 ? 23.430 20.073 -21.150 1.00 91.31 101 TYR A CA 1
ATOM 808 C C . TYR A 1 101 ? 23.512 20.133 -19.617 1.00 91.31 101 TYR A C 1
ATOM 810 O O . TYR A 1 101 ? 24.228 20.969 -19.067 1.00 91.31 101 TYR A O 1
ATOM 818 N N . GLY A 1 102 ? 22.866 19.199 -18.911 1.00 89.62 102 GLY A N 1
ATOM 819 C CA . GLY A 1 102 ? 22.926 19.124 -17.450 1.00 89.62 102 GLY A CA 1
ATOM 820 C C . GLY A 1 102 ? 24.339 18.870 -16.908 1.00 89.62 102 GLY A C 1
ATOM 821 O O . GLY A 1 102 ? 24.734 19.465 -15.906 1.00 89.62 102 GLY A O 1
ATOM 822 N N . GLN A 1 103 ? 25.132 18.027 -17.574 1.00 87.50 103 GLN A N 1
ATOM 823 C CA . GLN A 1 103 ? 26.538 17.792 -17.217 1.00 87.50 103 GLN A CA 1
ATOM 824 C C . GLN A 1 103 ? 27.407 19.037 -17.440 1.00 87.50 103 GLN A C 1
ATOM 826 O O . GLN A 1 103 ? 28.202 19.389 -16.569 1.00 87.50 103 GLN A O 1
ATOM 831 N N . MET A 1 104 ? 27.211 19.737 -18.562 1.00 88.19 104 MET A N 1
ATOM 832 C CA . MET A 1 104 ? 27.887 21.005 -18.852 1.00 88.19 104 MET A CA 1
ATOM 833 C C . MET A 1 104 ? 27.565 22.064 -17.792 1.00 88.19 104 MET A C 1
ATOM 835 O O . MET A 1 104 ? 28.461 22.772 -17.331 1.00 88.19 104 MET A O 1
ATOM 839 N N . LEU A 1 105 ? 26.297 22.162 -17.379 1.00 85.31 105 LEU A N 1
ATOM 840 C CA . LEU A 1 105 ? 25.883 23.072 -16.315 1.00 85.31 105 LEU A CA 1
ATOM 841 C C . LEU A 1 105 ? 26.569 22.735 -14.993 1.00 85.31 105 LEU A C 1
ATOM 843 O O . LEU A 1 105 ? 27.132 23.629 -14.375 1.00 85.31 105 LEU A O 1
ATOM 847 N N . LYS A 1 106 ? 26.608 21.455 -14.600 1.00 85.88 106 LYS A N 1
ATOM 848 C CA . LYS A 1 106 ? 27.331 21.018 -13.394 1.00 85.88 106 LYS A CA 1
ATOM 849 C C . LYS A 1 106 ? 28.802 21.425 -13.435 1.00 85.88 106 LYS A C 1
ATOM 851 O O . LYS A 1 106 ? 29.298 21.972 -12.456 1.00 85.88 106 LYS A O 1
ATOM 856 N N . LEU A 1 107 ? 29.482 21.196 -14.561 1.00 85.06 107 LEU A N 1
ATOM 857 C CA . LEU A 1 107 ? 30.876 21.609 -14.742 1.00 85.06 107 LEU A CA 1
ATOM 858 C C . LEU A 1 107 ? 31.044 23.125 -14.629 1.00 85.06 107 LEU A C 1
ATOM 860 O O . LEU A 1 107 ? 31.938 23.580 -13.925 1.00 85.06 107 LEU A O 1
ATOM 864 N N . ASN A 1 108 ? 30.162 23.909 -15.251 1.00 84.44 108 ASN A N 1
ATOM 865 C CA . ASN A 1 108 ? 30.187 25.367 -15.127 1.00 84.44 108 ASN A CA 1
ATOM 866 C C . ASN A 1 108 ? 29.971 25.828 -13.680 1.00 84.44 108 ASN A C 1
ATOM 868 O O . ASN A 1 108 ? 30.673 26.723 -13.219 1.00 84.44 108 ASN A O 1
ATOM 872 N N . THR A 1 109 ? 29.041 25.211 -12.951 1.00 79.69 109 THR A N 1
ATOM 873 C CA . THR A 1 109 ? 28.798 25.509 -11.532 1.00 79.69 109 THR A CA 1
ATOM 874 C C . THR A 1 109 ? 30.012 25.166 -10.667 1.00 79.69 109 THR A C 1
ATOM 876 O O . THR A 1 109 ? 30.338 25.917 -9.754 1.00 79.69 109 THR A O 1
ATOM 879 N N . ILE A 1 110 ? 30.723 24.076 -10.976 1.00 80.69 110 ILE A N 1
ATOM 880 C CA . ILE A 1 110 ? 31.972 23.708 -10.294 1.00 80.69 110 ILE A CA 1
ATOM 881 C C . ILE A 1 110 ? 33.080 24.724 -10.599 1.00 80.69 110 ILE A C 1
ATOM 883 O O . ILE A 1 110 ? 33.720 25.206 -9.670 1.00 80.69 110 ILE A O 1
ATOM 887 N N . ILE A 1 111 ? 33.283 25.092 -11.869 1.00 80.06 111 ILE A N 1
ATOM 888 C CA . ILE A 1 111 ? 34.312 26.064 -12.288 1.00 80.06 111 ILE A CA 1
ATOM 889 C C . ILE A 1 111 ? 34.065 27.444 -11.662 1.00 80.06 111 ILE A C 1
ATOM 891 O O . ILE A 1 111 ? 35.015 28.128 -11.294 1.00 80.06 111 ILE A O 1
ATOM 895 N N . ARG A 1 112 ? 32.798 27.845 -11.511 1.00 81.38 112 ARG A N 1
ATOM 896 C CA . ARG A 1 112 ? 32.411 29.099 -10.846 1.00 81.38 112 ARG A CA 1
ATOM 897 C C . ARG A 1 112 ? 32.589 29.074 -9.324 1.00 81.38 112 ARG A C 1
ATOM 899 O O . ARG A 1 112 ? 32.548 30.133 -8.715 1.00 81.38 112 ARG A O 1
ATOM 906 N N . GLY A 1 113 ? 32.800 27.900 -8.723 1.00 77.19 113 GLY A N 1
ATOM 907 C CA . GLY A 1 113 ? 32.956 27.740 -7.273 1.00 77.19 113 GLY A CA 1
ATOM 908 C C . GLY A 1 113 ? 31.641 27.667 -6.488 1.00 77.19 113 GLY A C 1
ATOM 909 O O . GLY A 1 113 ? 31.673 27.581 -5.266 1.00 77.19 113 GLY A O 1
ATOM 910 N N . ASP A 1 114 ? 30.494 27.643 -7.172 1.00 75.69 114 ASP A N 1
ATOM 911 C CA . ASP A 1 114 ? 29.156 27.627 -6.557 1.00 75.69 114 ASP A CA 1
ATOM 912 C C . ASP A 1 114 ? 28.643 26.202 -6.270 1.00 75.69 114 ASP A C 1
ATOM 914 O O . ASP A 1 114 ? 27.553 26.005 -5.727 1.00 75.69 114 ASP A O 1
ATOM 918 N N . ALA A 1 115 ? 29.391 25.174 -6.682 1.00 70.88 115 ALA A N 1
ATOM 919 C CA . ALA A 1 115 ? 29.004 23.789 -6.460 1.00 70.88 115 ALA A CA 1
ATOM 920 C C . ALA A 1 115 ? 29.236 23.393 -4.992 1.00 70.88 115 ALA A C 1
ATOM 922 O O . ALA A 1 115 ? 30.323 23.633 -4.467 1.00 70.88 115 ALA A O 1
ATOM 923 N N . PRO A 1 116 ? 28.281 22.711 -4.332 1.00 61.28 116 PRO A N 1
ATOM 924 C CA . PRO A 1 116 ? 28.499 22.147 -3.008 1.00 61.28 116 PRO A CA 1
ATOM 925 C C . PRO A 1 116 ? 29.414 20.924 -3.142 1.00 61.28 116 PRO A C 1
ATOM 927 O O . PRO A 1 116 ? 28.964 19.778 -3.194 1.00 61.28 116 PRO A O 1
ATOM 930 N N . THR A 1 117 ? 30.716 21.153 -3.259 1.00 57.84 117 THR A N 1
ATOM 931 C CA . THR A 1 117 ? 31.719 20.096 -3.215 1.00 57.84 117 THR A CA 1
ATOM 932 C C . THR A 1 117 ? 31.909 19.699 -1.751 1.00 57.84 117 THR A C 1
ATOM 934 O O . THR A 1 117 ? 32.588 20.360 -0.980 1.00 57.84 117 THR A O 1
ATOM 937 N N . SER A 1 118 ? 31.230 18.619 -1.348 1.00 47.75 118 SER A N 1
ATOM 938 C CA . SER A 1 118 ? 31.440 17.874 -0.093 1.00 47.75 118 SER A CA 1
ATOM 939 C C . SER A 1 118 ? 31.583 18.712 1.190 1.00 47.75 118 SER A C 1
ATOM 941 O O . SER A 1 118 ? 32.683 19.016 1.644 1.00 47.75 118 SER A O 1
ATOM 943 N N . SER A 1 119 ? 30.462 18.959 1.870 1.00 45.69 119 SER A N 1
ATOM 944 C CA . SER A 1 119 ? 30.438 19.414 3.265 1.00 45.69 119 SER A CA 1
ATOM 945 C C . SER A 1 119 ? 30.846 18.285 4.234 1.00 45.69 119 SER A C 1
ATOM 947 O O . SER A 1 119 ? 30.009 17.743 4.952 1.00 45.69 119 SER A O 1
ATOM 949 N N . ILE A 1 120 ? 32.134 17.928 4.287 1.00 49.09 120 ILE A N 1
ATOM 950 C CA . ILE A 1 120 ? 32.746 17.400 5.520 1.00 49.09 120 ILE A CA 1
ATOM 951 C C . ILE A 1 120 ? 33.295 18.609 6.274 1.00 49.09 120 ILE A C 1
ATOM 953 O O . ILE A 1 120 ? 34.476 18.920 6.206 1.00 49.09 120 ILE A O 1
ATOM 957 N N . THR A 1 121 ? 32.421 19.342 6.967 1.00 41.38 121 THR A N 1
ATOM 958 C CA . THR A 1 121 ? 32.787 20.100 8.173 1.00 41.38 121 THR A CA 1
ATOM 959 C C . THR A 1 121 ? 31.524 20.418 8.977 1.00 41.38 121 THR A C 1
ATOM 961 O O . THR A 1 121 ? 30.660 21.165 8.542 1.00 41.38 121 THR A O 1
ATOM 964 N N . SER A 1 122 ? 31.427 19.766 10.134 1.00 42.31 122 SER A N 1
ATOM 965 C CA . SER A 1 122 ? 30.741 20.155 11.371 1.00 42.31 122 SER A CA 1
ATOM 966 C C . SER A 1 122 ? 29.400 20.920 11.325 1.00 42.31 122 SER A C 1
ATOM 968 O O . SER A 1 122 ? 29.332 22.109 11.034 1.00 42.31 122 SER A O 1
ATOM 970 N N . GLY A 1 123 ? 28.357 20.266 11.851 1.00 49.50 123 GLY A N 1
ATOM 971 C CA . GLY A 1 123 ? 27.576 20.899 12.919 1.00 49.50 123 GLY A CA 1
ATOM 972 C C . GLY A 1 123 ? 26.339 21.713 12.543 1.00 49.50 123 GLY A C 1
ATOM 973 O O . GLY A 1 123 ? 26.135 22.782 13.103 1.00 49.50 123 GLY A O 1
ATOM 974 N N . GLN A 1 124 ? 25.433 21.193 11.714 1.00 51.59 124 GLN A N 1
ATOM 975 C CA . GLN A 1 124 ? 24.028 21.616 11.785 1.00 51.59 124 GLN A CA 1
ATOM 976 C C . GLN A 1 124 ? 23.144 20.399 12.027 1.00 51.59 124 GLN A C 1
ATOM 978 O O . GLN A 1 124 ? 22.720 19.699 11.108 1.00 51.59 124 GLN A O 1
ATOM 983 N N . SER A 1 125 ? 22.897 20.143 13.314 1.00 51.84 125 SER A N 1
ATOM 984 C CA . SER A 1 125 ? 21.872 19.218 13.789 1.00 51.84 125 SER A CA 1
ATOM 985 C C . SER A 1 125 ? 20.525 19.650 13.213 1.00 51.84 125 SER A C 1
ATOM 987 O O . SER A 1 125 ? 19.857 20.548 13.732 1.00 51.84 125 SER A O 1
ATOM 989 N N . ARG A 1 126 ? 20.133 19.043 12.090 1.00 54.38 126 ARG A N 1
ATOM 990 C CA . ARG A 1 126 ? 18.774 19.182 11.584 1.00 54.38 126 ARG A CA 1
ATOM 991 C C . ARG A 1 126 ? 17.871 18.419 12.541 1.00 54.38 126 ARG A C 1
ATOM 993 O O . ARG A 1 126 ? 17.802 17.193 12.501 1.00 54.38 126 ARG A O 1
ATOM 1000 N N . LYS A 1 127 ? 17.179 19.151 13.414 1.00 57.12 127 LYS A N 1
ATOM 1001 C CA . LYS A 1 127 ? 16.017 18.619 14.127 1.00 57.12 127 LYS A CA 1
ATOM 1002 C C . LYS A 1 127 ? 15.019 18.162 13.069 1.00 57.12 127 LYS A C 1
ATOM 1004 O O . LYS A 1 127 ? 14.452 18.982 12.350 1.00 57.12 127 LYS A O 1
ATOM 1009 N N . ASN A 1 128 ? 14.861 16.853 12.932 1.00 55.41 128 ASN A N 1
ATOM 1010 C CA . ASN A 1 128 ? 13.897 16.289 12.003 1.00 55.41 128 ASN A CA 1
ATOM 1011 C C . ASN A 1 128 ? 12.482 16.648 12.476 1.00 55.41 128 ASN A C 1
ATOM 1013 O O . ASN A 1 128 ? 12.166 16.495 13.656 1.00 55.41 128 ASN A O 1
ATOM 1017 N N . LEU A 1 129 ? 11.633 17.115 11.557 1.00 55.22 129 LEU A N 1
ATOM 1018 C CA . LEU A 1 129 ? 10.279 17.614 11.846 1.00 55.22 129 LEU A CA 1
ATOM 1019 C C . LEU A 1 129 ? 9.380 16.586 12.555 1.00 55.22 129 LEU A C 1
ATOM 1021 O O . LEU A 1 129 ? 8.445 16.962 13.253 1.00 55.22 129 LEU A O 1
ATOM 1025 N N . TRP A 1 130 ? 9.681 15.299 12.401 1.00 53.12 130 TRP A N 1
ATOM 1026 C CA . TRP A 1 130 ? 8.947 14.176 12.986 1.00 53.12 130 TRP A CA 1
ATOM 1027 C C . TRP A 1 130 ? 9.483 13.711 14.348 1.00 53.12 130 TRP A C 1
ATOM 1029 O O . TRP A 1 130 ? 9.074 12.657 14.830 1.00 53.12 130 TRP A O 1
ATOM 1039 N N . GLN A 1 131 ? 10.403 14.445 14.985 1.00 61.69 131 GLN A N 1
ATOM 1040 C CA . GLN A 1 131 ? 10.818 14.090 16.342 1.00 61.69 131 GLN A CA 1
ATOM 1041 C C . GL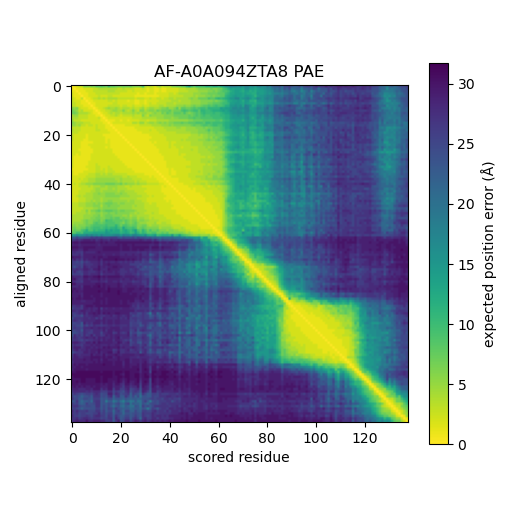N A 1 131 ? 9.670 14.324 17.340 1.00 61.69 131 GLN A C 1
ATOM 1043 O O . GLN A 1 131 ? 9.143 15.439 17.406 1.00 61.69 131 GLN A O 1
ATOM 1048 N N . PRO A 1 132 ? 9.291 13.308 18.141 1.00 52.59 132 PRO A N 1
ATOM 1049 C CA . PRO A 1 132 ? 8.280 13.469 19.176 1.00 52.59 132 PRO A CA 1
ATOM 1050 C C . PRO A 1 132 ? 8.717 14.535 20.183 1.00 52.59 132 PRO A C 1
ATOM 1052 O O . PRO A 1 132 ? 9.808 14.458 20.750 1.00 52.59 132 PRO A O 1
ATOM 1055 N N . LYS A 1 133 ? 7.866 15.538 20.415 1.00 62.50 133 LYS A N 1
ATOM 1056 C CA . LYS A 1 133 ? 8.068 16.508 21.496 1.00 62.50 133 LYS A CA 1
ATOM 1057 C 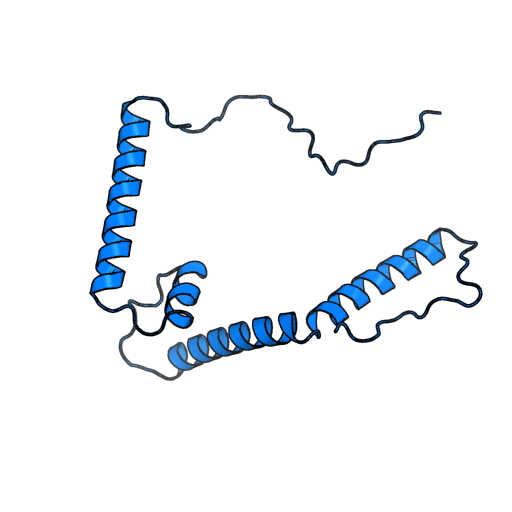C . LYS A 1 133 ? 7.548 15.901 22.796 1.00 62.50 133 LYS A C 1
ATOM 1059 O O . LYS A 1 133 ? 6.406 15.459 22.853 1.00 62.50 133 LYS A O 1
ATOM 1064 N N . LEU A 1 134 ? 8.383 15.892 23.830 1.00 63.69 134 LEU A N 1
ATOM 1065 C CA . LEU A 1 134 ? 7.983 15.529 25.187 1.00 63.69 134 LEU A CA 1
ATOM 1066 C C . LEU A 1 134 ? 7.062 16.641 25.725 1.00 63.69 134 LEU A C 1
ATOM 1068 O O . LEU A 1 134 ? 7.512 17.773 25.885 1.00 63.69 134 LEU A O 1
ATOM 1072 N N . ILE A 1 135 ? 5.772 16.348 25.926 1.00 65.25 135 ILE A N 1
ATOM 1073 C CA . ILE A 1 135 ? 4.752 17.360 26.282 1.00 65.25 135 ILE A CA 1
ATOM 1074 C C . ILE A 1 135 ? 4.667 17.605 27.800 1.00 65.25 135 ILE A C 1
ATOM 1076 O O . ILE A 1 135 ? 4.088 18.601 28.220 1.00 65.25 135 ILE A O 1
ATOM 1080 N N . TYR A 1 136 ? 5.322 16.795 28.635 1.00 55.69 136 TYR A N 1
ATOM 1081 C CA . TYR A 1 136 ? 5.287 16.977 30.087 1.00 55.69 136 TYR A CA 1
ATOM 1082 C C . TYR A 1 136 ? 6.688 16.906 30.697 1.00 55.69 136 TYR A C 1
ATOM 1084 O O . TYR A 1 136 ? 7.461 15.995 30.399 1.00 55.69 136 TYR A O 1
ATOM 1092 N N . LYS A 1 137 ? 6.999 17.886 31.549 1.00 48.25 137 LYS A N 1
ATOM 1093 C CA . LYS A 1 137 ? 8.077 17.823 32.540 1.00 48.25 137 LYS A CA 1
ATOM 1094 C C . LYS A 1 137 ? 7.413 17.630 33.903 1.00 48.25 137 LYS A C 1
ATOM 1096 O O . LYS A 1 137 ? 6.457 18.349 34.189 1.00 48.25 137 LYS A O 1
ATOM 1101 N N . CYS A 1 138 ? 7.885 16.645 34.666 1.00 45.78 138 CYS A N 1
ATOM 1102 C CA . CYS A 1 138 ? 7.586 16.516 36.091 1.00 45.78 138 CYS A CA 1
ATOM 1103 C C . CYS A 1 138 ? 8.113 17.729 36.864 1.00 45.78 138 CYS A C 1
ATOM 1105 O O . CYS A 1 138 ? 9.145 18.291 36.421 1.00 45.78 138 CYS A O 1
#

Radius of gyration: 25.63 Å; Cα contacts (8 Å, |Δi|>4): 38; chains: 1; bounding box: 53×48×68 Å

Nearest PDB structures (foldseek):
  1srq-assembly1_B  TM=6.975E-01  e=1.554E-02  Homo sapiens
  7pub-assembly1_IB  TM=2.004E-01  e=1.711E+00  Trypanosoma brucei brucei

Mean predicted aligned error: 17.78 Å

Solvent-accessible surface area (backbone atoms only — not comparable to full-atom values): 8707 Å² total; per-residue (Å²): 108,63,59,92,57,45,70,76,81,57,89,69,83,69,72,91,48,71,66,61,45,51,53,52,49,55,51,28,50,57,33,44,54,60,25,45,48,65,10,63,74,46,34,53,52,51,48,53,54,49,51,53,51,49,52,52,51,48,53,66,77,72,48,99,66,92,62,86,78,73,77,83,59,56,82,71,55,64,55,54,55,71,75,45,74,74,73,49,75,68,55,52,52,50,53,54,51,51,52,53,51,54,53,53,50,52,51,51,35,47,77,71,65,74,46,89,76,71,91,87,70,85,88,76,85,74,79,60,91,83,61,84,76,85,88,74,80,134

Secondary structure (DSSP, 8-state):
-PPP-SSPPPSS---SSHHHHHHHHHHHHHHHHHHHTTSHHHHHHHHHHHHHHHHHHHHHHH--S--TTGGGS-HHHHHHHHHSSS--HHHHHHHHHHHHHHHHHHHHHHHTT-S-----S-------TTPPP-----

Organism: Schistosoma haematobium (NCBI:txid6185)

InterPro domains:
  IPR000331 Rap/Ran-GAP domain [PS50085] (1-57)
  IPR035974 Rap/Ran-GAP superfamily [G3DSA:3.40.50.11210] (1-38)
  IPR035974 Rap/Ran-GAP superfamily [SSF111347] (2-66)
  IPR050989 Rap1/Ran GTPase-activating [PTHR15711] (1-125)

pLDDT: mean 76.3, std 19.06, range [41.38, 98.44]

Sequence (138 aa):
SVPFFGPPLYNPPEFKNPQEFREFLLVKLINGEKAAFRSPVFAQKRQRTLEMLLNAICTTYTSEANNGAIYRRAFSDVVVDSFNGVTTSKEQSRNDAHIRYGQMLKLNTIIRGDAPTSSITSGQSRKNLWQPKLIYKC

Foldseek 3Di:
DQDDFDDDQDVVNDDPDPVVVVVRVVRRVVRSVVSVCVPPVNVVVVVVVVVLVVVVVCCVPVDPDDDVPVPPDDPVVSVVCVVDPDDDPVNVVVVVVVVVVVVVVQVVCVVVVNDPPDPPDDDDPPPDPPDDDDPDDD

=== Feature glossary ===
A reading guide for the features in this record.

Start from the sequence.

  · This is the polypeptide sequence — one letter per residue, N-terminus first. Length ranges from a few dozen residues for small domains to over a thousand for large multi-domain proteins.

Fold it, and you get atomic coordinates and the backbone conformation that goes with them.

  · Structure coordinates are given as an mmCIF _atom_site loop: one row per atom with element, residue name, chain id, sequence number, and x/y/z position in Å. Only the four main-chain atoms per residue are included here; side chains are omitted to keep the record compact.

  · Backbone dihedral angles. Every residue except chain termini has a φ (preceding-C → N → Cα → C) and a ψ (N → Cα → C → next-N). They are reported in degrees following the IUPAC sign convention. Secondary structure is essentially a statement about which (φ, ψ) basin each residue occupies.

  · The SS8 string is DSSP's per-residue secondary-structure call. α-helix (H) means an i→i+4 H-bond ladder; β-strand (E) means the residue participates in a β-sheet; 3₁₀ (G) and π (I) are tighter and wider helices; T/S are turns/bends; '-' is loop.

  · SS3 is a coarse helix/strand/coil call (letters a/b/c) made by the P-SEA algorithm from inter-Cα distances and dihedrals. It is less detailed than DSSP but needs only Cα positions.

Summarize the fold with a handful of shape descriptors and a per-residue structural alphabet.

  · Radius of gyration (Rg) is the root-mean-square distance of Cα atoms from their centroid — a single number for overall size and compactness. A globular domain of N residues has Rg ≈ 2.2·N^0.38 Å; an extended or disordered chain has a much larger Rg. The Cα contact count is the number of residue pairs whose Cα atoms are within 8 Å and are more than four positions apart in sequence — a standard proxy for tertiary packing density. The bounding box is the smallest axis-aligned box enclosing all Cα atoms.

  · The Foldseek 3Di string encodes local tertiary geometry as a 20-letter alphabet — one character per residue — derived from the relative positions of nearby Cα atoms. Unlike the amino-acid sequence, 3Di is a direct function of the 3D structure, so two proteins with the same fold have similar 3Di strings even at low sequence identity.

  · Solvent-accessible surface area (SASA) is the area in Å² traced out by the centre of a 1.4 Å probe sphere (a water molecule) rolled over the protein's van der Waals surface (Shrake–Rupley / Lee–Richards construction). Buried residues have near-zero SASA; fully exposed residues can exceed 200 Å². The total SASA scales roughly with the number of surface residues.

Ask how reliable the model is.

  · pLDDT (predicted Local Distance Difference Test) is AlphaFold's per-residue confidence score, ranging from 0 to 100. Values above 90 indicate high confidence (typically well-packed cores); 70–90 is confident; 50–70 low confidence; below 50 usually means the region is disordered or the prediction is unreliable there. AlphaFold stores pLDDT in the mmCIF B-factor column.

  · B-factor (Debye–Waller factor) reflects atomic displacement in the crystal lattice. It is an experimental observable (units Å²), not a prediction; low values mean the atom is pinned down, high values mean it moves or is heterogeneous across the crystal.

  · Predicted Aligned Error (PAE) is an AlphaFold confidence matrix: entry (i, j) is the expected error in the position of residue j, in ångströms, when the prediction is superimposed on the true structure at residue i. Low PAE within a block of residues means that block is internally rigid and well-predicted; high PAE between two blocks means their relative placement is uncertain even if each block individually is confident.

Place it in context: what it resembles, what it is annotated as, and how it looks.

  · Nearest PDB neighbors are the top structural matches found by Foldseek when searching this structure against the entire Protein Data Bank. Each hit reports a TM-score (0 to 1; >0.5 almost always implies the same fold) and an E-value. These are *structural* homologs — they may share no detectable sequence similarity.

  · Functional annotations link the protein to curated databases. InterPro entries identify conserved domains and families by matching the sequence against member-database signatures (Pfam, PROSITE, CDD, …). Gene Ontology (GO) terms describe molecular function, biological process, and cellular component in a controlled vocabulary. CATH places the structure in a hierarchical fold classification (Class/Architecture/Topology/Homologous-superfamily). The organism is the source species.

  · Three diagnostic plots accompany the record. The Cα contact map visualizes the tertiary structure as a 2D adjacency matrix (8 Å cutoff, sequence-local contacts suppressed). The Ramachandran plot shows the distribution of backbone (φ, ψ) torsions, with points in the α and β basins reflecting secondary structure content. The PAE plot shows AlphaFold's inter-residue confidence as a color matrix.

  · Six rendered views show the 3D structure from the faces of a cube — i.e. along ±x, ±y, ±z. Rendering representation is drawn randomly per protein from cartoon (secondary-structure ribbons), sticks (backbone bonds), or molecular surface; coloring is either N→C rainbow (blue at the N-terminus through red at the C-terminus) or one color per chain.